Protein AF-A0A383D387-F1 (afdb_monomer_lite)

Sequence (65 aa):
MNVTIVDYNSGNISSVINSFKEVAQNKVNIEVTSDLNKIKSSDKVVLPGQGSFKSCIDALNNIDG

Radius of gyration: 12.0 Å; chains: 1; bounding box: 23×21×32 Å

Organism: NCBI:txid408172

Foldseek 3Di:
DEEEEEPLVAPPPVVVVVVCCVVCVVVYHYHYDNDPVSQVPGPHYHHDDHDDPVVSVVSVVPDDD

InterPro domains:
  IPR010139 Imidazole glycerol phosphate synthase, subunit H [PTHR42701] (2-62)
  IPR029062 Class I glutamine amidotransferase-like [G3DSA:3.40.50.880] (1-64)
  IPR029062 Class I glutamine amidotransferase-like [SSF52317] (3-61)

pLDDT: mean 87.61, std 7.43, range [66.88, 96.44]

Structure (mmCIF, N/CA/C/O backbone):
data_AF-A0A383D387-F1
#
_entry.id   AF-A0A383D387-F1
#
loop_
_atom_site.group_PDB
_atom_site.id
_atom_site.type_symbol
_atom_site.label_atom_id
_atom_site.label_alt_id
_atom_site.label_comp_id
_atom_site.label_asym_id
_atom_site.label_entity_id
_atom_site.label_seq_id
_atom_site.pdbx_PDB_ins_code
_atom_site.Cartn_x
_atom_site.Cartn_y
_atom_site.Cartn_z
_atom_site.occupancy
_atom_site.B_iso_or_equiv
_atom_site.auth_seq_id
_atom_site.auth_comp_id
_atom_site.auth_asym_id
_atom_site.auth_atom_id
_atom_site.pdbx_PDB_model_num
ATOM 1 N N . MET A 1 1 ? -11.415 -2.532 11.021 1.00 88.75 1 MET A N 1
ATOM 2 C CA . MET A 1 1 ? -11.162 -1.997 9.672 1.00 88.75 1 MET A CA 1
ATOM 3 C C . MET A 1 1 ? -9.799 -2.488 9.219 1.00 88.75 1 MET A C 1
ATOM 5 O O . MET A 1 1 ? -8.824 -2.272 9.940 1.00 88.75 1 MET A O 1
ATOM 9 N N . ASN A 1 2 ? -9.761 -3.173 8.081 1.00 93.44 2 ASN A N 1
ATOM 10 C CA . ASN A 1 2 ? -8.573 -3.753 7.468 1.00 93.44 2 ASN A CA 1
ATOM 11 C C . ASN A 1 2 ? -8.094 -2.850 6.328 1.00 93.44 2 ASN A C 1
ATOM 13 O O . ASN A 1 2 ? -8.810 -2.630 5.351 1.00 93.44 2 ASN A O 1
ATOM 17 N N . VAL A 1 3 ? -6.883 -2.321 6.476 1.00 95.25 3 VAL A N 1
ATOM 18 C CA . VAL A 1 3 ? -6.202 -1.510 5.469 1.00 95.25 3 VAL A CA 1
ATOM 19 C C . VAL A 1 3 ? -5.090 -2.353 4.865 1.00 95.25 3 VAL A C 1
ATOM 21 O O . VAL A 1 3 ? -4.166 -2.760 5.570 1.00 95.25 3 VAL A O 1
ATOM 24 N N . THR A 1 4 ? -5.161 -2.590 3.562 1.00 95.50 4 THR A N 1
ATOM 25 C CA . THR A 1 4 ? -4.136 -3.342 2.843 1.00 95.50 4 THR A CA 1
ATOM 26 C C . THR A 1 4 ? -3.240 -2.389 2.068 1.00 95.50 4 THR A C 1
ATOM 28 O O . THR A 1 4 ? -3.715 -1.609 1.245 1.00 95.50 4 THR A O 1
ATOM 31 N N . ILE A 1 5 ? -1.938 -2.452 2.326 1.00 93.12 5 ILE A N 1
ATOM 32 C CA . ILE A 1 5 ? -0.906 -1.790 1.531 1.00 93.12 5 ILE A CA 1
ATOM 33 C C . ILE A 1 5 ? -0.449 -2.791 0.472 1.00 93.12 5 ILE A C 1
ATOM 35 O O . ILE A 1 5 ? 0.023 -3.880 0.804 1.00 93.12 5 ILE A O 1
ATOM 39 N N . VAL A 1 6 ? -0.612 -2.434 -0.798 1.00 91.19 6 VAL A N 1
ATOM 40 C CA . VAL A 1 6 ? -0.245 -3.313 -1.912 1.00 91.19 6 VAL A CA 1
ATOM 41 C C . VAL A 1 6 ? 1.272 -3.345 -2.037 1.00 91.19 6 VAL A C 1
ATOM 43 O O . VAL A 1 6 ? 1.895 -2.310 -2.278 1.00 91.19 6 VAL A O 1
ATOM 46 N N . ASP A 1 7 ? 1.858 -4.530 -1.893 1.00 88.50 7 ASP A N 1
ATOM 47 C CA . ASP A 1 7 ? 3.255 -4.758 -2.246 1.00 88.50 7 ASP A CA 1
ATOM 48 C C . ASP A 1 7 ? 3.344 -5.139 -3.721 1.00 88.50 7 ASP A C 1
ATOM 50 O O . ASP A 1 7 ? 2.997 -6.247 -4.119 1.00 88.50 7 ASP A O 1
ATOM 54 N N . TYR A 1 8 ? 3.781 -4.191 -4.539 1.00 84.81 8 TYR A N 1
ATOM 55 C CA . TYR A 1 8 ? 3.975 -4.381 -5.972 1.00 84.81 8 TYR A CA 1
ATOM 56 C C . TYR A 1 8 ? 5.468 -4.323 -6.348 1.00 84.81 8 TYR A C 1
ATOM 58 O O . TYR A 1 8 ? 5.839 -3.814 -7.403 1.00 84.81 8 TYR A O 1
ATOM 66 N N . ASN A 1 9 ? 6.347 -4.811 -5.459 1.00 76.31 9 ASN A N 1
ATOM 67 C CA . ASN A 1 9 ? 7.805 -4.622 -5.518 1.00 76.31 9 ASN A CA 1
ATOM 68 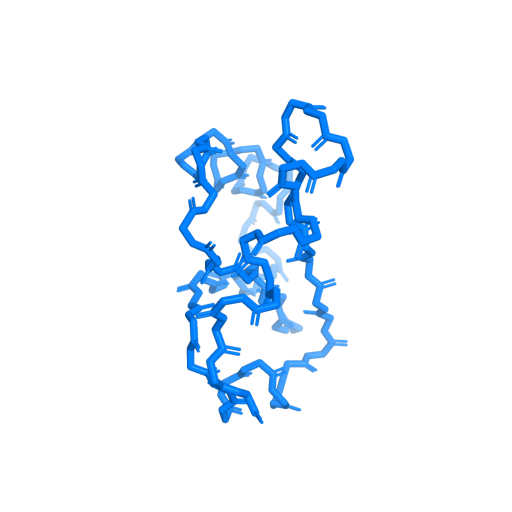C C . ASN A 1 9 ? 8.217 -3.144 -5.415 1.00 76.31 9 ASN A C 1
ATOM 70 O O . ASN A 1 9 ? 9.191 -2.684 -6.022 1.00 76.31 9 ASN A O 1
ATOM 74 N N . SER A 1 10 ? 7.468 -2.369 -4.629 1.00 69.12 10 SER A N 1
ATOM 75 C CA . SER A 1 10 ? 7.811 -0.979 -4.361 1.00 69.12 10 SER A CA 1
ATOM 76 C C . SER A 1 10 ? 8.959 -0.902 -3.349 1.00 69.12 10 SER A C 1
ATOM 78 O O . SER A 1 10 ? 8.860 -1.403 -2.232 1.00 69.12 10 SER A O 1
ATOM 80 N N . GLY A 1 11 ? 10.047 -0.224 -3.697 1.00 66.88 11 GLY A N 1
ATOM 81 C CA . GLY A 1 11 ? 11.008 0.290 -2.729 1.00 66.88 11 GLY A CA 1
ATOM 82 C C . GLY A 1 11 ? 10.304 1.168 -1.689 1.00 66.88 11 GLY A C 1
ATOM 83 O O . GLY A 1 11 ? 9.353 1.877 -2.009 1.00 66.88 11 GLY A O 1
ATOM 84 N N . ASN A 1 12 ? 10.784 1.120 -0.443 1.00 76.12 12 ASN A N 1
ATOM 85 C CA . ASN A 1 12 ? 10.298 1.878 0.726 1.00 76.12 12 ASN A CA 1
ATOM 86 C C . ASN A 1 12 ? 9.076 1.329 1.495 1.00 76.12 12 ASN A C 1
ATOM 88 O O . ASN A 1 12 ? 8.558 2.040 2.359 1.00 76.12 12 ASN A O 1
ATOM 92 N N . ILE A 1 13 ? 8.663 0.069 1.298 1.00 83.75 13 ILE A N 1
ATOM 93 C CA . ILE A 1 13 ? 7.575 -0.558 2.087 1.00 83.75 13 ILE A CA 1
ATOM 94 C C . ILE A 1 13 ? 7.783 -0.419 3.604 1.00 83.75 13 ILE A C 1
ATOM 96 O O . ILE A 1 13 ? 6.853 -0.050 4.322 1.00 83.75 13 ILE A O 1
ATOM 100 N N . SER A 1 14 ? 9.004 -0.632 4.103 1.00 86.62 14 SER A N 1
ATOM 101 C CA . SER A 1 14 ? 9.304 -0.527 5.539 1.00 86.62 14 SER A CA 1
ATOM 102 C C . SER A 1 14 ? 8.982 0.854 6.120 1.00 86.62 14 SER A C 1
ATOM 104 O O . SER A 1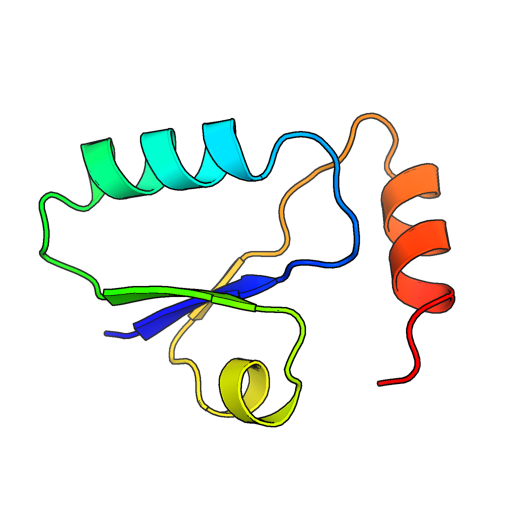 14 ? 8.433 0.947 7.217 1.00 86.62 14 SER A O 1
ATOM 106 N N . SER A 1 15 ? 9.277 1.929 5.381 1.00 88.62 15 SER A N 1
ATOM 107 C CA . SER A 1 15 ? 8.973 3.299 5.813 1.00 88.62 15 SER A CA 1
ATOM 108 C C . SER A 1 15 ? 7.468 3.537 5.873 1.00 88.62 15 SER A C 1
ATOM 110 O O . SER A 1 15 ? 6.977 4.070 6.864 1.00 88.62 15 SER A O 1
ATOM 112 N N . VAL A 1 16 ? 6.729 3.075 4.859 1.00 89.06 16 VA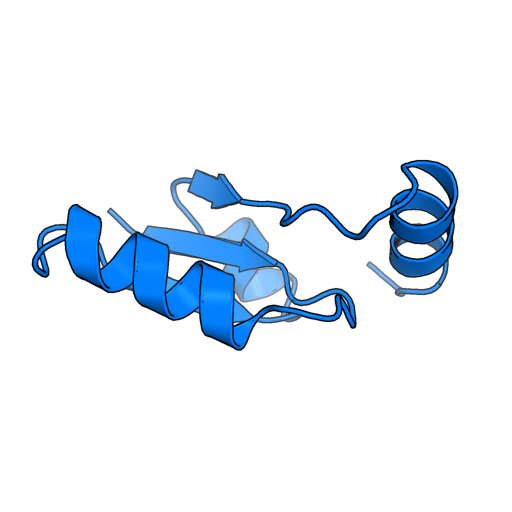L A N 1
ATOM 113 C CA . VAL A 1 16 ? 5.265 3.186 4.817 1.00 89.06 16 VAL A CA 1
ATOM 114 C C . VAL A 1 16 ? 4.639 2.445 5.999 1.00 89.06 16 VAL A C 1
ATOM 116 O O . VAL A 1 16 ? 3.829 3.023 6.719 1.00 89.06 16 VAL A O 1
ATOM 119 N N . ILE A 1 17 ? 5.057 1.202 6.263 1.00 89.50 17 ILE A N 1
ATOM 120 C CA . ILE A 1 17 ? 4.555 0.412 7.398 1.00 89.50 17 ILE A CA 1
ATOM 121 C C . ILE A 1 17 ? 4.776 1.149 8.719 1.00 89.50 17 ILE A C 1
ATOM 123 O O . ILE A 1 17 ? 3.864 1.208 9.542 1.00 89.50 17 ILE A O 1
ATOM 127 N N . ASN A 1 18 ? 5.965 1.714 8.930 1.00 91.31 18 ASN A N 1
ATOM 128 C CA . ASN A 1 18 ? 6.275 2.438 10.159 1.00 91.31 18 ASN A CA 1
ATOM 129 C C . ASN A 1 18 ? 5.398 3.687 10.316 1.00 91.31 18 ASN A C 1
ATOM 131 O O . ASN A 1 18 ? 4.825 3.885 11.385 1.00 91.31 18 ASN A O 1
ATOM 135 N N . SER A 1 19 ? 5.213 4.477 9.253 1.00 92.31 19 SER A N 1
ATOM 136 C CA . SER A 1 19 ? 4.320 5.644 9.280 1.00 92.31 19 SER A CA 1
ATOM 137 C C . SER A 1 19 ? 2.874 5.259 9.593 1.00 92.31 19 SER A C 1
ATOM 139 O O . SER A 1 19 ? 2.216 5.912 10.400 1.00 92.31 19 SER A O 1
ATOM 141 N N . PHE A 1 20 ? 2.379 4.177 8.991 1.00 92.38 20 PHE A N 1
ATOM 142 C CA . PHE A 1 20 ? 1.029 3.691 9.250 1.00 92.38 20 PHE A CA 1
ATOM 143 C C . PHE A 1 20 ? 0.875 3.158 10.676 1.00 92.38 20 PHE A C 1
ATOM 145 O O . PHE A 1 20 ? -0.120 3.475 11.320 1.00 92.38 20 PHE A O 1
ATOM 152 N N . LYS A 1 21 ? 1.850 2.405 11.201 1.00 91.00 21 LYS A N 1
ATOM 153 C CA . LYS A 1 21 ? 1.838 1.921 12.592 1.00 91.00 21 LYS A CA 1
ATOM 154 C C . LYS A 1 21 ? 1.795 3.071 13.599 1.00 91.00 21 LYS A C 1
ATOM 156 O O . LYS A 1 21 ? 0.992 3.018 14.530 1.00 91.00 21 LYS A O 1
ATOM 161 N N . GLU A 1 22 ? 2.607 4.102 13.377 1.00 94.12 22 GLU A N 1
ATOM 162 C CA . GLU A 1 22 ? 2.692 5.279 14.248 1.00 94.12 22 GLU A CA 1
ATOM 163 C C . GLU A 1 22 ? 1.351 6.022 14.335 1.00 94.12 22 GLU A C 1
ATOM 165 O O . GLU A 1 22 ? 0.865 6.331 15.421 1.00 94.12 22 GLU A O 1
ATOM 170 N N . VAL A 1 23 ? 0.701 6.251 13.190 1.00 93.25 23 VAL A N 1
ATOM 171 C CA . VAL A 1 23 ? -0.576 6.980 13.131 1.00 93.25 23 VAL A CA 1
ATOM 172 C C . VAL A 1 23 ? -1.756 6.109 13.571 1.00 93.25 23 VAL A C 1
ATOM 174 O O . VAL A 1 23 ? -2.681 6.590 14.226 1.00 93.25 23 VAL A O 1
ATOM 177 N N . ALA A 1 24 ? -1.746 4.822 13.220 1.00 92.50 24 ALA A N 1
ATOM 178 C CA . ALA A 1 24 ? -2.843 3.905 13.507 1.00 92.50 24 ALA A CA 1
ATOM 179 C C . ALA A 1 24 ? -3.007 3.606 14.995 1.00 92.50 24 ALA A C 1
ATOM 181 O O . ALA A 1 24 ? -4.135 3.374 15.429 1.00 92.50 24 ALA A O 1
ATOM 182 N N . GLN A 1 25 ? -1.911 3.557 15.762 1.00 91.56 25 GLN A N 1
ATOM 183 C CA . GLN A 1 25 ? -1.928 3.232 17.195 1.00 91.56 25 GLN A CA 1
ATOM 184 C C . GLN A 1 25 ? -2.798 1.995 17.516 1.00 91.56 25 GLN A C 1
ATOM 186 O O . GLN A 1 25 ? -3.594 2.004 18.452 1.00 91.56 25 GLN A O 1
ATOM 191 N N . ASN A 1 26 ? -2.692 0.943 16.693 1.00 86.38 26 ASN A N 1
ATOM 192 C CA . ASN A 1 26 ? -3.472 -0.306 16.774 1.00 86.38 26 ASN A CA 1
ATOM 193 C C . ASN A 1 26 ? -5.003 -0.178 16.601 1.00 86.38 26 ASN A C 1
ATOM 195 O O . ASN A 1 26 ? -5.737 -1.112 16.910 1.00 86.38 26 ASN A O 1
ATOM 199 N N . LYS A 1 27 ? -5.514 0.944 16.079 1.00 93.38 27 LYS A N 1
ATOM 200 C CA . LYS A 1 27 ? -6.953 1.133 15.788 1.00 93.38 27 LYS A CA 1
ATOM 201 C C . LYS A 1 27 ? -7.397 0.508 14.461 1.00 93.38 27 LYS A C 1
ATOM 203 O O . LYS A 1 27 ? -8.592 0.366 14.209 1.00 93.38 27 LYS A O 1
ATOM 208 N N . VAL A 1 28 ? -6.443 0.164 13.601 1.00 93.50 28 VAL A N 1
ATOM 209 C CA . VAL A 1 28 ? -6.654 -0.457 12.289 1.00 93.50 28 VAL A CA 1
ATOM 210 C C . VAL A 1 28 ? -5.693 -1.614 12.106 1.00 93.50 28 VAL A C 1
ATOM 212 O O . VAL A 1 28 ? -4.532 -1.533 12.507 1.00 93.50 28 VAL A O 1
ATOM 215 N N . ASN A 1 29 ? -6.177 -2.668 11.456 1.00 93.44 29 ASN A N 1
ATOM 216 C CA . ASN A 1 29 ? -5.335 -3.774 11.033 1.00 93.44 29 ASN A CA 1
ATOM 217 C C . ASN A 1 29 ? -4.676 -3.377 9.718 1.00 93.44 29 ASN A C 1
ATOM 219 O O . ASN A 1 29 ? -5.373 -3.113 8.738 1.00 93.44 29 ASN A O 1
ATOM 223 N N . ILE A 1 30 ? -3.350 -3.309 9.719 1.00 94.06 30 ILE A N 1
ATOM 224 C CA . ILE A 1 30 ? -2.563 -2.978 8.535 1.00 94.06 30 ILE A CA 1
ATOM 225 C C . ILE A 1 30 ? -1.894 -4.257 8.054 1.00 94.06 30 ILE A C 1
ATOM 227 O O . ILE A 1 30 ? -1.126 -4.872 8.794 1.00 94.06 30 ILE A O 1
ATOM 231 N N . GLU A 1 31 ? -2.175 -4.636 6.815 1.00 93.75 31 GLU A N 1
ATOM 232 C CA . GLU A 1 31 ? -1.536 -5.767 6.150 1.00 93.75 31 GLU A CA 1
ATOM 233 C C . GLU A 1 31 ? -0.784 -5.277 4.917 1.00 93.75 31 GLU A C 1
ATOM 235 O O . GLU A 1 31 ? -1.273 -4.419 4.187 1.00 93.75 31 GLU A O 1
ATOM 240 N N . VAL A 1 32 ? 0.406 -5.826 4.682 1.00 92.88 32 VAL A N 1
ATOM 241 C CA . VAL A 1 32 ? 1.157 -5.601 3.445 1.00 92.88 32 VAL A CA 1
ATOM 242 C C . VAL A 1 32 ? 1.172 -6.897 2.663 1.00 92.88 32 VAL A C 1
ATOM 244 O O . VAL A 1 32 ? 1.560 -7.934 3.204 1.00 92.88 32 VAL A O 1
ATOM 247 N N . THR A 1 33 ? 0.700 -6.864 1.421 1.00 92.06 33 THR A N 1
ATOM 248 C CA . THR A 1 33 ? 0.588 -8.080 0.615 1.00 92.06 33 THR A CA 1
ATOM 249 C C . THR A 1 33 ? 0.501 -7.786 -0.878 1.00 92.06 33 THR A C 1
ATOM 251 O O . THR A 1 33 ? 0.013 -6.734 -1.289 1.00 92.06 33 THR A O 1
ATOM 254 N N . SER A 1 34 ? 0.950 -8.752 -1.673 1.00 90.88 34 SER A N 1
ATOM 255 C CA . SER A 1 34 ? 0.727 -8.857 -3.115 1.00 90.88 34 SER A CA 1
ATOM 256 C C . SER A 1 34 ? -0.405 -9.839 -3.466 1.00 90.88 34 SER A C 1
ATOM 258 O O . SER A 1 34 ? -0.724 -10.020 -4.637 1.00 90.88 34 SER A O 1
ATOM 260 N N . ASP A 1 35 ? -1.029 -10.486 -2.472 1.00 92.00 35 ASP A N 1
ATOM 261 C CA . ASP A 1 35 ? -2.103 -11.461 -2.685 1.00 92.00 35 ASP A CA 1
ATOM 262 C C . ASP A 1 35 ? -3.420 -10.762 -3.050 1.00 92.00 35 ASP A C 1
ATOM 264 O O . ASP A 1 35 ? -4.031 -10.050 -2.246 1.00 92.00 35 ASP A O 1
ATOM 268 N N . LEU A 1 36 ? -3.893 -11.027 -4.266 1.00 91.31 36 LEU A N 1
ATOM 269 C CA . LEU A 1 36 ? -5.121 -10.466 -4.823 1.00 91.31 36 LEU A CA 1
ATOM 270 C C . LEU A 1 36 ? -6.361 -10.767 -3.982 1.00 91.31 36 LEU A C 1
ATOM 272 O O . LEU A 1 36 ? -7.249 -9.921 -3.893 1.00 91.31 36 LEU A O 1
ATOM 276 N N . ASN A 1 37 ? -6.455 -11.948 -3.370 1.00 93.06 37 ASN A N 1
ATOM 277 C CA . ASN A 1 37 ? -7.618 -12.315 -2.563 1.00 93.06 37 ASN A CA 1
ATOM 278 C C . ASN A 1 37 ? -7.679 -11.465 -1.296 1.00 93.06 37 ASN A C 1
ATOM 280 O O . ASN A 1 37 ? -8.742 -10.956 -0.936 1.00 93.06 37 ASN A O 1
ATOM 284 N N . LYS A 1 38 ? -6.524 -11.246 -0.664 1.00 93.56 38 LYS A N 1
ATOM 285 C CA . LYS A 1 38 ? -6.412 -10.384 0.513 1.00 93.56 38 LYS A CA 1
ATOM 286 C C . LYS A 1 38 ? -6.719 -8.932 0.171 1.00 93.56 38 LYS A C 1
ATOM 288 O O . LYS A 1 38 ? -7.531 -8.312 0.855 1.00 93.56 38 LYS A O 1
ATOM 293 N N . ILE A 1 39 ? -6.164 -8.431 -0.935 1.00 93.81 39 ILE A N 1
ATOM 294 C CA . ILE A 1 39 ? -6.435 -7.078 -1.442 1.00 93.81 39 ILE A CA 1
ATOM 295 C C . ILE A 1 39 ? -7.936 -6.895 -1.710 1.00 93.81 39 ILE A C 1
ATOM 297 O O . ILE A 1 39 ? -8.528 -5.931 -1.225 1.00 93.81 39 ILE A O 1
ATOM 301 N N . LYS A 1 40 ? -8.579 -7.841 -2.410 1.00 93.62 40 LYS A N 1
ATOM 302 C CA . LYS A 1 40 ? -10.027 -7.815 -2.703 1.00 93.62 40 LYS A CA 1
ATOM 303 C C . LYS A 1 40 ? -10.897 -7.836 -1.445 1.00 93.62 40 LYS A C 1
ATOM 305 O O . LYS A 1 40 ? -11.987 -7.276 -1.461 1.00 93.62 40 LYS A O 1
ATOM 310 N N . SER A 1 41 ? -10.432 -8.474 -0.373 1.00 95.31 41 SER A N 1
ATOM 311 C CA . SER A 1 41 ? -11.162 -8.585 0.897 1.00 95.31 41 SER A CA 1
ATOM 312 C C . SER A 1 41 ? -10.983 -7.392 1.850 1.00 95.31 41 SER A C 1
ATOM 314 O O . SER A 1 41 ? -11.570 -7.379 2.931 1.00 95.31 41 SER A O 1
ATOM 316 N N . SER A 1 42 ? -10.153 -6.411 1.488 1.00 96.25 42 SER A N 1
ATOM 317 C CA . SER A 1 42 ? -9.815 -5.279 2.355 1.00 96.25 42 SER A CA 1
ATOM 318 C C . SER A 1 42 ? -10.899 -4.193 2.375 1.00 96.25 42 SER A C 1
ATOM 320 O O . SER A 1 42 ? -11.585 -3.956 1.382 1.00 96.25 42 SER A O 1
ATOM 322 N N . ASP A 1 43 ? -11.033 -3.484 3.503 1.00 96.44 43 ASP A N 1
ATOM 323 C CA . ASP A 1 43 ? -11.962 -2.346 3.608 1.00 96.44 43 ASP A CA 1
ATOM 324 C C . ASP A 1 43 ? -11.419 -1.112 2.870 1.00 96.44 43 ASP A C 1
ATOM 326 O O . ASP A 1 43 ? -12.175 -0.256 2.396 1.00 96.44 43 ASP A O 1
ATOM 330 N N . LYS A 1 44 ? -10.087 -0.978 2.844 1.00 95.25 44 LYS A N 1
ATOM 331 C CA . LYS A 1 44 ? -9.343 0.117 2.217 1.00 95.25 44 LYS A CA 1
ATOM 332 C C . LYS A 1 44 ? -8.043 -0.415 1.630 1.00 95.25 44 LYS A C 1
ATOM 334 O O . LYS A 1 44 ? -7.344 -1.194 2.273 1.00 95.25 44 LYS A O 1
ATOM 339 N N . VAL A 1 45 ? -7.681 0.109 0.464 1.00 93.88 45 VAL A N 1
ATOM 340 C CA . VAL A 1 45 ? -6.424 -0.204 -0.216 1.00 93.88 45 VAL A CA 1
ATOM 341 C C . VAL A 1 45 ? -5.539 1.036 -0.255 1.00 93.88 45 VAL A C 1
ATOM 343 O O . VAL A 1 45 ? -6.008 2.140 -0.534 1.00 93.88 45 VAL A O 1
ATOM 346 N N . VAL A 1 46 ? -4.252 0.842 0.009 1.00 91.75 46 VAL A N 1
ATOM 347 C CA . VAL A 1 46 ? -3.199 1.841 -0.149 1.00 91.75 46 VAL A CA 1
ATOM 348 C C . VAL A 1 46 ? -2.242 1.330 -1.209 1.00 91.75 46 VAL A C 1
ATOM 350 O O . VAL A 1 46 ? -1.626 0.278 -1.048 1.00 91.75 46 VAL A O 1
ATOM 353 N N . LEU A 1 47 ? -2.098 2.097 -2.282 1.00 89.12 47 LEU A N 1
ATOM 354 C CA . LEU A 1 47 ? -1.051 1.885 -3.266 1.00 89.12 47 LEU A CA 1
ATOM 355 C C . LEU A 1 47 ? 0.108 2.837 -2.923 1.00 89.12 47 LEU A C 1
ATOM 357 O O . LEU A 1 47 ? -0.042 4.047 -3.122 1.00 89.12 47 LEU A O 1
ATOM 361 N N . PRO A 1 48 ? 1.215 2.349 -2.331 1.00 85.56 48 PRO A N 1
ATOM 362 C CA . PRO A 1 48 ? 2.328 3.213 -1.956 1.00 85.56 48 PRO A CA 1
ATOM 363 C C . PRO A 1 48 ? 2.961 3.835 -3.204 1.00 85.56 48 PRO A C 1
ATOM 365 O O . PRO A 1 48 ? 2.918 3.252 -4.276 1.00 85.56 48 PRO A O 1
ATOM 368 N N . GLY A 1 49 ? 3.520 5.039 -3.086 1.00 76.19 49 GLY A N 1
ATOM 369 C CA . GLY A 1 49 ? 4.217 5.694 -4.193 1.00 76.19 49 GLY A CA 1
ATOM 370 C C . GLY A 1 49 ? 5.694 5.310 -4.238 1.00 76.19 49 GLY A C 1
ATOM 371 O O . GLY A 1 49 ? 6.366 5.272 -3.209 1.00 76.19 49 GLY A O 1
ATOM 372 N N . GLN A 1 50 ? 6.218 5.105 -5.441 1.00 69.12 50 GLN A N 1
ATOM 373 C CA . GLN A 1 50 ? 7.642 4.957 -5.727 1.00 69.12 50 GLN A CA 1
ATOM 374 C C . GLN A 1 50 ? 8.083 6.103 -6.627 1.00 69.12 50 GLN A C 1
ATOM 376 O O . GLN A 1 50 ? 7.572 6.218 -7.733 1.00 69.12 50 GLN A O 1
ATOM 381 N N . GLY A 1 51 ? 9.033 6.921 -6.163 1.00 74.75 51 GLY A N 1
ATOM 382 C CA . GLY A 1 51 ? 9.720 7.962 -6.942 1.00 74.75 51 GLY A CA 1
ATOM 383 C C . GLY A 1 51 ? 8.912 8.545 -8.111 1.00 74.75 51 GLY A C 1
ATOM 384 O O . GLY A 1 51 ? 8.087 9.435 -7.920 1.00 74.75 51 GLY A O 1
ATOM 385 N N . SER A 1 52 ? 9.162 8.040 -9.327 1.00 78.69 52 SER A N 1
ATOM 386 C CA . SER A 1 52 ? 8.443 8.460 -10.533 1.00 78.69 52 SER A CA 1
ATOM 387 C C . SER A 1 52 ? 7.121 7.707 -10.742 1.00 78.69 52 SER A C 1
ATOM 389 O O . SER A 1 52 ? 7.045 6.482 -10.619 1.00 78.69 52 SER A O 1
ATOM 391 N N . PHE A 1 53 ? 6.088 8.434 -11.178 1.00 80.12 53 PHE A N 1
ATOM 392 C CA . PHE A 1 53 ? 4.786 7.850 -11.523 1.00 80.12 53 PHE A CA 1
ATOM 393 C C . PHE A 1 53 ? 4.896 6.759 -12.602 1.00 80.12 53 PHE A C 1
ATOM 395 O O . PHE A 1 53 ? 4.216 5.738 -12.528 1.00 80.12 53 PHE A O 1
ATOM 402 N N . LYS A 1 54 ? 5.812 6.936 -13.564 1.00 83.94 54 LYS A N 1
ATOM 403 C CA . LYS A 1 54 ? 6.094 5.942 -14.606 1.00 83.94 54 LYS A CA 1
ATOM 404 C C . LYS A 1 54 ? 6.574 4.617 -14.007 1.00 83.94 54 LYS A C 1
ATOM 406 O O . LYS A 1 54 ? 6.017 3.576 -14.320 1.00 83.94 54 LYS A O 1
ATOM 411 N N . SER A 1 55 ? 7.543 4.666 -13.091 1.00 81.00 55 SER A N 1
ATOM 412 C CA . SER A 1 55 ? 8.061 3.470 -12.415 1.00 81.00 55 SER A CA 1
ATOM 413 C C . SER A 1 55 ? 6.978 2.726 -11.630 1.00 81.00 55 SER A C 1
ATOM 415 O O . SER A 1 55 ? 7.020 1.503 -11.555 1.00 81.00 55 SER A O 1
ATOM 417 N N . CYS A 1 56 ? 6.001 3.445 -11.064 1.00 80.94 56 CYS A N 1
ATOM 418 C CA . CYS A 1 56 ? 4.860 2.825 -10.389 1.00 80.94 56 CYS A CA 1
ATOM 419 C C . CYS A 1 56 ? 3.974 2.039 -11.361 1.00 80.94 56 CYS A C 1
ATOM 421 O O . CYS A 1 56 ? 3.658 0.884 -11.094 1.00 80.94 56 CYS A O 1
ATOM 423 N N . ILE A 1 57 ? 3.592 2.657 -12.484 1.00 85.62 57 ILE A N 1
ATOM 424 C CA . ILE A 1 57 ? 2.752 2.016 -13.506 1.00 85.62 57 ILE A CA 1
ATOM 425 C C . ILE A 1 57 ? 3.463 0.824 -14.143 1.00 85.62 57 ILE A C 1
ATOM 427 O O . ILE A 1 57 ? 2.851 -0.228 -14.299 1.00 85.62 57 ILE A O 1
ATOM 431 N N . ASP A 1 58 ? 4.745 0.966 -14.479 1.00 86.62 58 ASP A N 1
ATOM 432 C CA . ASP A 1 58 ? 5.51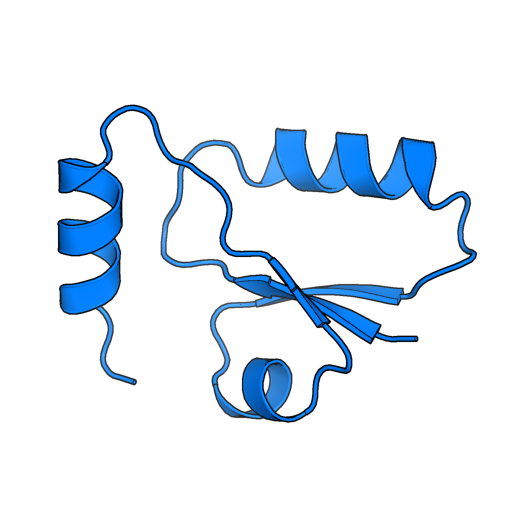7 -0.115 -15.094 1.00 86.62 58 ASP A CA 1
ATOM 433 C C . ASP A 1 58 ? 5.609 -1.323 -14.147 1.00 86.62 58 ASP A C 1
ATOM 435 O O . ASP A 1 58 ? 5.436 -2.461 -14.575 1.00 86.62 58 ASP A O 1
ATOM 439 N N . ALA A 1 59 ? 5.826 -1.094 -12.846 1.00 84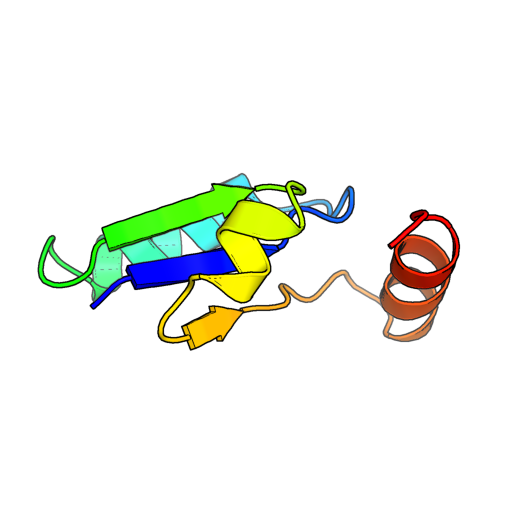.19 59 ALA A N 1
ATOM 440 C CA . ALA A 1 59 ? 5.847 -2.164 -11.851 1.00 84.19 59 ALA A CA 1
ATOM 441 C C . ALA A 1 59 ? 4.477 -2.842 -11.694 1.00 84.19 59 ALA A C 1
ATOM 443 O O . ALA A 1 59 ? 4.416 -4.064 -11.639 1.00 84.19 59 ALA A O 1
ATOM 444 N N . LEU A 1 60 ? 3.388 -2.067 -11.681 1.00 84.75 60 LEU A N 1
ATOM 445 C CA . LEU A 1 60 ? 2.027 -2.604 -11.611 1.00 84.75 60 LEU A CA 1
ATOM 446 C C . LEU A 1 60 ? 1.658 -3.449 -12.831 1.00 84.75 60 LEU A C 1
ATOM 448 O O . LEU A 1 60 ? 1.122 -4.537 -12.671 1.00 84.75 60 LEU A O 1
ATOM 452 N N . ASN A 1 61 ? 1.964 -2.971 -14.037 1.00 87.56 61 ASN A N 1
ATOM 453 C CA . ASN A 1 61 ? 1.657 -3.686 -15.279 1.00 87.56 61 ASN A CA 1
ATOM 454 C C . ASN A 1 61 ? 2.463 -4.983 -15.443 1.00 87.56 61 ASN A C 1
ATOM 456 O O . ASN A 1 61 ? 2.080 -5.835 -16.237 1.00 87.56 61 ASN A O 1
ATOM 460 N N . ASN A 1 62 ? 3.580 -5.125 -14.725 1.00 85.75 62 ASN A N 1
ATOM 461 C CA . ASN A 1 62 ? 4.396 -6.340 -14.722 1.00 85.75 62 ASN A CA 1
ATOM 462 C C . ASN A 1 62 ? 3.903 -7.401 -13.724 1.00 85.75 62 ASN A C 1
ATOM 464 O O . ASN A 1 62 ? 4.533 -8.451 -13.602 1.00 85.75 62 ASN A O 1
ATOM 468 N N . ILE A 1 63 ? 2.829 -7.130 -12.981 1.00 83.50 63 ILE A N 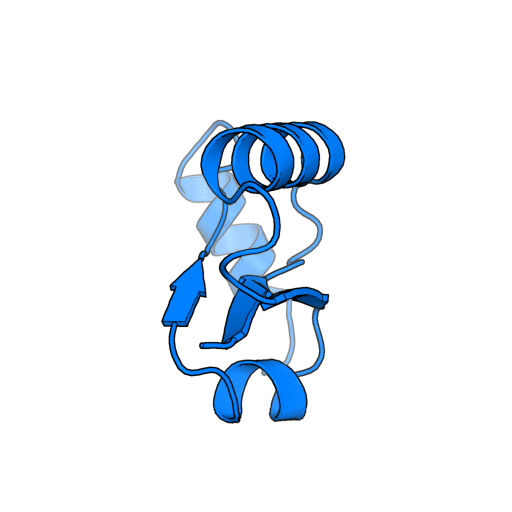1
ATOM 469 C CA . ILE A 1 63 ? 2.231 -8.081 -12.046 1.00 83.50 63 ILE A CA 1
ATOM 470 C C . ILE A 1 63 ? 0.979 -8.663 -12.689 1.00 83.50 63 ILE A C 1
ATOM 472 O O . ILE A 1 63 ? 0.076 -7.927 -13.080 1.00 83.50 63 ILE A O 1
ATOM 476 N N . ASP A 1 64 ? 0.915 -9.990 -12.749 1.00 77.12 64 ASP A N 1
ATOM 477 C CA . ASP A 1 64 ? -0.290 -10.699 -13.167 1.00 77.12 64 ASP A CA 1
ATOM 478 C C . ASP A 1 64 ? -1.345 -10.625 -12.048 1.00 77.12 64 ASP A C 1
ATOM 480 O O . ASP A 1 64 ? -1.109 -11.077 -10.922 1.00 77.12 64 ASP A O 1
ATOM 484 N N . GLY A 1 65 ? -2.492 -10.011 -12.360 1.00 68.50 65 GLY A N 1
ATOM 485 C CA . GLY A 1 65 ? -3.558 -9.631 -11.421 1.00 68.50 65 GLY A CA 1
ATOM 486 C C . GLY A 1 65 ? -4.955 -10.086 -11.827 1.00 68.50 65 GLY A C 1
ATOM 487 O O . GLY A 1 65 ? -5.218 -10.153 -13.046 1.00 68.50 65 GLY A O 1
#

Secondary structure (DSSP, 8-state):
-EEEEE-SS-TTHHHHHHHHHHHHTTSSEEEEE--HHHHHT-SEEE----SSHHHHHHHHHTS--